Protein AF-A0A8J7AJT5-F1 (afdb_monomer_lite)

Organism: NCBI:txid1828758

Foldseek 3Di:
DKKFKEADDDPPDDFWWWFKKWKWDFDDDPDDDRDIDTQDIGTDTYRDMDDDDGDPPDPDMDIDTPTDPVGDDMDMDDDDDPDDPPPVVVVVVVVVVVVVVVVVVVVVVD

Structure (mmCIF, N/CA/C/O backbone):
data_AF-A0A8J7AJT5-F1
#
_entry.id   AF-A0A8J7AJT5-F1
#
loop_
_atom_site.group_PDB
_atom_site.id
_atom_site.type_symbol
_atom_site.label_atom_id
_atom_site.label_alt_id
_atom_site.label_comp_id
_atom_site.label_asym_id
_atom_site.label_entity_id
_atom_site.label_seq_id
_atom_site.pdbx_PDB_ins_code
_atom_site.Cartn_x
_atom_site.Cartn_y
_atom_site.Cartn_z
_atom_site.occupancy
_atom_site.B_iso_or_equiv
_atom_site.auth_seq_id
_atom_site.auth_comp_id
_atom_site.auth_asym_id
_atom_site.auth_atom_id
_atom_site.pdbx_PDB_model_num
ATOM 1 N N . MET A 1 1 ? -6.159 5.011 5.469 1.00 88.75 1 MET A N 1
ATOM 2 C CA . MET A 1 1 ? -6.255 4.487 4.080 1.00 88.75 1 MET A CA 1
ATOM 3 C C . MET A 1 1 ? -6.099 2.970 4.089 1.00 88.75 1 MET A C 1
ATOM 5 O O . MET A 1 1 ? -5.376 2.473 4.935 1.00 88.75 1 MET A O 1
ATOM 9 N N . ILE A 1 2 ? -6.726 2.215 3.184 1.00 90.81 2 ILE A N 1
ATOM 10 C CA . ILE A 1 2 ? -6.538 0.755 3.070 1.00 90.81 2 ILE A CA 1
ATOM 11 C C . ILE A 1 2 ? -5.921 0.419 1.712 1.00 90.81 2 ILE A C 1
ATOM 13 O O . ILE A 1 2 ? -6.459 0.795 0.676 1.00 90.81 2 ILE A O 1
ATOM 17 N N . ALA A 1 3 ? -4.824 -0.339 1.714 1.00 93.75 3 ALA A N 1
ATOM 18 C CA . ALA A 1 3 ? -4.242 -0.916 0.506 1.00 93.75 3 ALA A CA 1
ATOM 19 C C . ALA A 1 3 ? -4.635 -2.386 0.378 1.00 93.75 3 ALA A C 1
ATOM 21 O O . ALA A 1 3 ? -4.403 -3.174 1.297 1.00 93.75 3 ALA A O 1
ATOM 22 N N . LYS A 1 4 ? -5.194 -2.769 -0.769 1.00 94.50 4 LYS A N 1
ATOM 23 C CA . LYS A 1 4 ? -5.512 -4.156 -1.115 1.00 94.50 4 LYS A CA 1
ATOM 24 C C . LYS A 1 4 ? -4.694 -4.577 -2.324 1.00 94.50 4 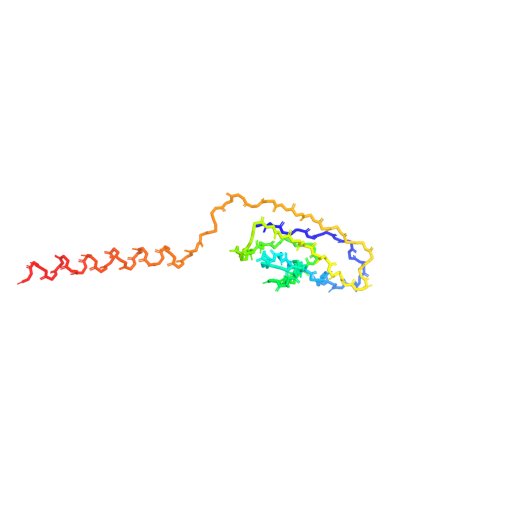LYS A C 1
ATOM 26 O O . LYS A 1 4 ? -4.714 -3.901 -3.349 1.00 94.50 4 LYS A O 1
ATOM 31 N N . THR A 1 5 ? -4.009 -5.705 -2.210 1.00 94.38 5 THR A N 1
ATOM 32 C CA . THR A 1 5 ? -3.296 -6.314 -3.334 1.00 94.38 5 THR A CA 1
ATOM 33 C C . THR A 1 5 ? -4.063 -7.521 -3.854 1.00 94.38 5 THR A C 1
ATOM 35 O O . THR A 1 5 ? -4.660 -8.276 -3.081 1.00 94.38 5 THR A O 1
ATOM 38 N N . VAL A 1 6 ? -4.017 -7.728 -5.166 1.00 94.06 6 VAL A N 1
ATOM 39 C CA . VAL A 1 6 ? -4.539 -8.925 -5.824 1.00 94.06 6 VAL A CA 1
ATOM 40 C C . VAL A 1 6 ? -3.538 -9.383 -6.878 1.00 94.06 6 VAL A C 1
ATOM 42 O O . VAL A 1 6 ? -3.030 -8.583 -7.662 1.00 94.06 6 VAL A O 1
ATOM 45 N N . SER A 1 7 ? -3.229 -10.677 -6.880 1.00 93.25 7 SER A N 1
ATOM 46 C CA . SER A 1 7 ? -2.383 -11.299 -7.896 1.00 93.25 7 SER A CA 1
ATOM 47 C C . SER A 1 7 ? -2.662 -12.796 -8.005 1.00 93.25 7 SER A C 1
ATOM 49 O O . SER A 1 7 ? -3.035 -13.457 -7.029 1.00 93.25 7 SER A O 1
ATOM 51 N N . THR A 1 8 ? -2.426 -13.345 -9.194 1.00 91.31 8 THR A N 1
ATOM 52 C CA . THR A 1 8 ? -2.506 -14.787 -9.439 1.00 91.31 8 THR A CA 1
ATOM 53 C C . THR A 1 8 ? -1.175 -15.438 -9.079 1.00 91.31 8 THR A C 1
ATOM 55 O O . THR A 1 8 ? -0.144 -15.128 -9.675 1.00 91.31 8 THR A O 1
ATOM 58 N N . ILE A 1 9 ? -1.192 -16.360 -8.114 1.00 89.25 9 ILE A N 1
ATOM 59 C CA . ILE A 1 9 ? -0.006 -17.130 -7.723 1.00 89.25 9 ILE A CA 1
ATOM 60 C C . ILE A 1 9 ? 0.034 -18.409 -8.574 1.00 89.25 9 ILE A C 1
ATOM 62 O O . ILE A 1 9 ? -0.922 -19.185 -8.518 1.00 89.25 9 ILE A O 1
ATOM 66 N N . PRO A 1 10 ? 1.109 -18.662 -9.348 1.00 89.69 10 PRO A N 1
ATOM 67 C CA . PRO A 1 10 ? 1.215 -19.872 -10.155 1.00 89.69 10 PRO A CA 1
ATOM 68 C C . PRO A 1 10 ? 1.166 -21.154 -9.305 1.00 89.69 10 PRO A C 1
ATOM 70 O O . PRO A 1 10 ? 1.668 -21.154 -8.173 1.00 89.69 10 PRO A O 1
ATOM 73 N N . PRO A 1 11 ? 0.644 -22.271 -9.850 1.00 91.19 11 PRO A N 1
ATOM 74 C CA . PRO A 1 11 ? 0.670 -23.563 -9.171 1.00 91.19 11 PRO A CA 1
ATOM 75 C C . PRO A 1 11 ? 2.082 -23.933 -8.695 1.00 91.19 11 PRO A C 1
ATOM 77 O O . PRO A 1 11 ? 3.071 -23.725 -9.396 1.00 91.19 11 PRO A O 1
ATOM 80 N N . GLY A 1 12 ? 2.190 -24.456 -7.472 1.00 91.62 12 GLY A N 1
ATOM 81 C CA . GLY A 1 12 ? 3.472 -24.847 -6.870 1.00 91.62 12 GLY A CA 1
ATOM 82 C C . GLY A 1 12 ? 4.310 -23.697 -6.292 1.00 91.62 12 GLY A C 1
ATOM 83 O O . GLY A 1 12 ? 5.353 -23.954 -5.689 1.00 91.62 12 GLY A O 1
ATOM 84 N N . LYS A 1 13 ? 3.876 -22.435 -6.408 1.00 88.75 13 LYS A N 1
ATOM 85 C CA . LYS A 1 13 ? 4.520 -21.290 -5.744 1.00 88.75 13 LYS A CA 1
ATOM 86 C C . LYS A 1 13 ? 3.794 -20.926 -4.447 1.00 88.75 13 LYS A C 1
ATOM 88 O O . LYS A 1 13 ? 2.588 -21.097 -4.313 1.00 88.75 13 LYS A O 1
ATOM 93 N N . ARG A 1 14 ? 4.545 -20.408 -3.470 1.00 89.56 14 ARG A N 1
ATOM 94 C CA . ARG A 1 14 ? 4.032 -19.964 -2.157 1.00 89.56 14 ARG A CA 1
ATOM 95 C C . ARG A 1 14 ? 4.472 -18.538 -1.843 1.00 89.56 14 ARG A C 1
ATOM 97 O O . ARG A 1 14 ? 5.036 -18.255 -0.788 1.00 89.56 14 ARG A O 1
ATOM 104 N N . TRP A 1 15 ? 4.263 -17.645 -2.800 1.00 91.19 15 TRP A N 1
ATOM 105 C CA . TRP A 1 15 ? 4.610 -16.240 -2.646 1.00 91.19 15 TRP A CA 1
ATOM 106 C C . TRP A 1 15 ? 3.658 -15.548 -1.676 1.00 91.19 15 TRP A C 1
ATOM 108 O O . TRP A 1 15 ? 2.458 -15.809 -1.672 1.00 91.19 15 TRP A O 1
ATOM 118 N N . LYS A 1 16 ? 4.207 -14.672 -0.835 1.00 92.12 16 LYS A N 1
ATOM 119 C CA . LYS A 1 16 ? 3.427 -13.926 0.160 1.00 92.12 16 LYS A CA 1
ATOM 120 C C . LYS A 1 16 ? 3.657 -12.431 0.073 1.00 92.12 16 LYS A C 1
ATOM 122 O O . LYS A 1 16 ? 2.712 -11.680 0.236 1.00 92.12 16 LYS A O 1
ATOM 127 N N . TRP A 1 17 ? 4.889 -11.996 -0.141 1.00 94.94 17 TRP A N 1
ATOM 128 C CA . TRP A 1 17 ? 5.245 -10.581 -0.178 1.00 94.94 17 TRP A CA 1
ATOM 129 C C . TRP A 1 17 ? 5.061 -10.015 -1.589 1.00 94.9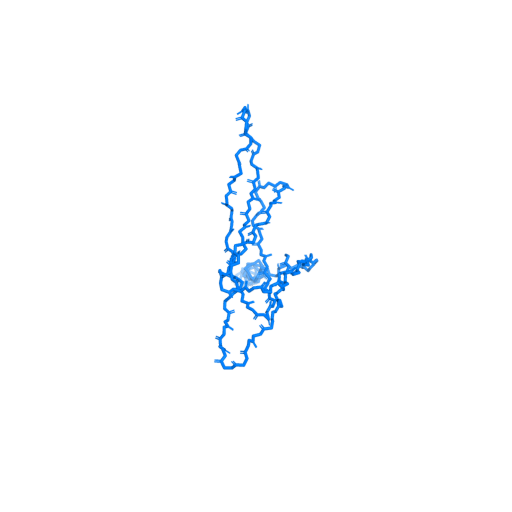4 17 TRP A C 1
ATOM 131 O O . TRP A 1 17 ? 5.418 -10.686 -2.548 1.00 94.94 17 TRP A O 1
ATOM 141 N N . ALA A 1 18 ? 4.484 -8.822 -1.712 1.00 94.69 18 ALA A N 1
ATOM 142 C CA . ALA A 1 18 ? 4.159 -8.194 -2.996 1.00 94.69 18 ALA A CA 1
ATOM 143 C C . ALA A 1 18 ? 5.089 -7.025 -3.355 1.00 94.69 18 ALA A C 1
ATOM 145 O O . ALA A 1 18 ? 5.129 -6.605 -4.507 1.00 94.69 18 ALA A O 1
ATOM 146 N N . GLY A 1 19 ? 5.810 -6.482 -2.374 1.00 95.62 19 GLY A N 1
ATOM 147 C CA . GLY A 1 19 ? 6.556 -5.240 -2.529 1.00 95.62 19 GLY A CA 1
ATOM 148 C C . GLY A 1 19 ? 6.397 -4.322 -1.326 1.00 95.62 19 GLY A C 1
ATOM 149 O O . GLY A 1 19 ? 5.842 -4.701 -0.287 1.00 95.62 19 GLY A O 1
ATOM 150 N N . ASN A 1 20 ? 6.849 -3.088 -1.496 1.00 96.88 20 ASN A N 1
ATOM 151 C CA . ASN A 1 20 ? 6.663 -2.011 -0.537 1.00 96.88 20 ASN A CA 1
ATOM 152 C C . ASN A 1 20 ? 5.871 -0.871 -1.176 1.00 96.88 20 ASN A C 1
ATOM 154 O O . ASN A 1 20 ? 6.110 -0.510 -2.326 1.00 96.88 20 ASN A O 1
ATOM 158 N N . LEU A 1 21 ? 4.961 -0.281 -0.410 1.00 96.31 21 LEU A N 1
ATOM 159 C CA . LEU A 1 21 ? 4.365 1.007 -0.727 1.00 96.31 21 LEU A CA 1
ATOM 160 C C . LEU A 1 21 ? 5.105 2.078 0.066 1.00 96.31 21 LEU A C 1
ATOM 162 O O . LEU A 1 21 ? 5.145 2.019 1.294 1.00 96.31 21 LEU A O 1
ATOM 166 N N . ARG A 1 22 ? 5.717 3.019 -0.639 1.00 95.38 22 ARG A N 1
ATOM 167 C CA . ARG A 1 22 ? 6.532 4.089 -0.065 1.00 95.38 22 ARG A CA 1
ATOM 168 C C . ARG A 1 22 ? 5.730 5.380 -0.124 1.00 95.38 22 ARG A C 1
ATOM 170 O O . ARG A 1 22 ? 5.134 5.668 -1.159 1.00 95.38 22 ARG A O 1
ATOM 177 N N . ALA A 1 23 ? 5.675 6.117 0.975 1.00 93.62 23 ALA A N 1
ATOM 178 C CA . ALA A 1 23 ? 4.956 7.379 1.059 1.00 93.62 23 ALA A CA 1
ATOM 179 C C . ALA A 1 23 ? 5.944 8.537 1.168 1.00 93.62 23 ALA A C 1
ATOM 181 O O . ALA A 1 23 ? 6.867 8.493 1.981 1.00 93.62 23 ALA A O 1
ATOM 182 N N . PHE A 1 24 ? 5.721 9.576 0.372 1.00 92.25 24 PHE A N 1
ATOM 183 C CA . PHE A 1 24 ? 6.527 10.788 0.336 1.00 92.25 24 PHE A CA 1
ATOM 184 C C . PHE A 1 24 ? 5.648 12.001 0.604 1.00 92.25 24 PHE A C 1
ATOM 186 O O . PHE A 1 24 ? 4.492 12.027 0.188 1.00 92.25 24 PHE A O 1
ATOM 193 N N . GLN A 1 25 ? 6.194 13.020 1.257 1.00 90.44 25 GLN A N 1
ATOM 194 C CA . GLN A 1 25 ? 5.538 14.318 1.412 1.00 90.44 25 GLN A CA 1
ATOM 195 C C . GLN A 1 25 ? 6.483 15.433 0.974 1.00 90.44 25 GLN A C 1
ATOM 197 O O . GLN A 1 25 ? 7.702 15.341 1.144 1.00 90.44 25 GLN A O 1
ATOM 202 N N . ALA A 1 26 ? 5.910 16.472 0.370 1.00 83.69 26 ALA A N 1
ATOM 203 C CA . ALA A 1 26 ? 6.635 17.683 0.023 1.00 83.69 26 ALA A CA 1
ATOM 204 C C . ALA A 1 26 ? 6.563 18.655 1.198 1.00 83.69 26 ALA A C 1
ATOM 206 O O . ALA A 1 26 ? 5.474 19.009 1.650 1.00 83.69 26 ALA A O 1
ATOM 207 N N . PHE A 1 27 ? 7.721 19.108 1.664 1.00 78.00 27 PHE A N 1
ATOM 208 C CA . PHE A 1 27 ? 7.789 20.120 2.707 1.00 78.00 27 PHE A CA 1
ATOM 209 C C . PHE A 1 27 ? 7.874 21.506 2.058 1.00 78.00 27 PHE A C 1
ATOM 211 O O . PHE A 1 27 ? 8.685 21.706 1.142 1.00 78.00 27 PHE A O 1
ATOM 218 N N . PRO A 1 28 ? 7.043 22.474 2.484 1.00 69.19 28 PRO A N 1
ATOM 219 C CA . PRO A 1 28 ? 7.199 23.852 2.053 1.00 69.19 28 PRO A CA 1
ATOM 220 C C . PRO A 1 28 ? 8.504 24.387 2.650 1.00 69.19 28 PRO A C 1
ATOM 222 O O . PRO A 1 28 ? 8.592 24.646 3.845 1.00 69.19 28 PRO A O 1
ATOM 225 N N . ASN A 1 29 ? 9.533 24.514 1.814 1.00 65.94 29 ASN A N 1
ATOM 226 C CA . ASN A 1 29 ? 10.797 25.129 2.196 1.00 65.94 29 ASN A CA 1
ATOM 227 C C . ASN A 1 29 ? 10.835 26.543 1.607 1.00 65.94 29 ASN A C 1
ATOM 229 O O . ASN A 1 29 ? 10.515 26.728 0.432 1.00 65.94 29 ASN A O 1
ATOM 233 N N . ALA A 1 30 ? 11.204 27.537 2.417 1.00 60.72 30 ALA A N 1
ATOM 234 C CA . ALA A 1 30 ? 11.108 28.973 2.116 1.00 60.72 30 ALA A CA 1
ATOM 235 C C . ALA A 1 30 ? 12.081 29.489 1.024 1.00 60.72 30 ALA A C 1
ATOM 237 O O . ALA A 1 30 ? 12.429 30.665 0.996 1.00 60.72 30 ALA A O 1
ATOM 238 N N . GLY A 1 31 ? 12.528 28.628 0.112 1.00 55.88 31 GLY A N 1
ATOM 239 C CA . GLY A 1 31 ? 13.410 28.985 -0.988 1.00 55.88 31 GLY A CA 1
ATOM 240 C C . GLY A 1 31 ? 13.869 27.754 -1.760 1.00 55.88 31 GLY A C 1
ATOM 241 O O . GLY A 1 31 ? 14.563 26.908 -1.216 1.00 55.88 31 GLY A O 1
ATOM 242 N N . ILE A 1 32 ? 13.493 27.706 -3.041 1.00 56.81 32 ILE A N 1
ATOM 243 C CA . ILE A 1 32 ? 14.120 26.933 -4.124 1.00 56.81 32 ILE A CA 1
ATOM 244 C C . ILE A 1 32 ? 14.131 25.403 -3.900 1.00 56.81 32 ILE A C 1
ATOM 246 O O . ILE A 1 32 ? 15.036 24.836 -3.300 1.00 56.81 32 ILE A O 1
ATOM 250 N N . ASN A 1 33 ? 13.140 24.742 -4.512 1.00 60.72 33 ASN A N 1
ATOM 251 C CA . ASN A 1 33 ? 12.920 23.290 -4.602 1.00 60.72 33 ASN A CA 1
ATOM 252 C C . ASN A 1 33 ? 12.340 22.643 -3.334 1.00 60.72 33 ASN A C 1
ATOM 254 O O . ASN A 1 33 ? 13.064 22.235 -2.429 1.00 60.72 33 ASN A O 1
ATOM 258 N N . SER A 1 34 ? 11.014 22.462 -3.311 1.00 64.75 34 SER A N 1
ATOM 259 C CA . SER A 1 34 ? 10.354 21.555 -2.367 1.00 64.75 34 SER A CA 1
ATOM 260 C C . SER A 1 34 ? 10.958 20.156 -2.499 1.00 64.75 34 SER A C 1
ATOM 262 O O . SER A 1 34 ? 10.700 19.446 -3.472 1.00 64.75 34 SER A O 1
ATOM 264 N N . GLN A 1 35 ? 11.787 19.763 -1.533 1.00 74.06 35 GLN A N 1
ATOM 265 C CA . GLN A 1 35 ? 12.309 18.405 -1.460 1.00 74.06 35 GLN A CA 1
ATOM 266 C C . GLN A 1 35 ? 11.202 17.480 -0.952 1.00 74.06 35 GLN A C 1
ATOM 268 O O . GLN A 1 35 ? 10.533 17.764 0.046 1.00 74.06 35 GLN A O 1
ATOM 273 N N . LYS A 1 36 ? 10.990 16.383 -1.680 1.00 83.69 36 LYS A N 1
ATOM 274 C CA . LYS A 1 36 ? 10.126 15.289 -1.243 1.00 83.69 36 LYS A CA 1
ATOM 275 C C . LYS A 1 36 ? 10.944 14.385 -0.332 1.00 83.69 36 LYS A C 1
ATOM 277 O O . LYS A 1 36 ? 11.971 13.867 -0.768 1.00 83.69 36 LYS A O 1
ATOM 282 N N . SER A 1 37 ? 10.472 14.167 0.887 1.00 88.12 37 SER A N 1
ATOM 283 C CA . SER A 1 37 ? 11.095 13.210 1.805 1.00 88.12 37 SER A CA 1
ATOM 284 C C . SER A 1 37 ? 10.194 12.003 1.980 1.00 88.12 37 SER A C 1
ATOM 286 O O . SER A 1 37 ? 8.968 12.126 2.010 1.00 88.12 37 SER A O 1
ATOM 288 N N . GLU A 1 38 ? 10.809 10.830 2.085 1.00 91.69 38 GLU A N 1
ATOM 289 C CA . GLU A 1 38 ? 10.105 9.610 2.460 1.00 91.69 38 GLU A CA 1
ATOM 290 C C . GLU A 1 38 ? 9.657 9.709 3.919 1.00 91.69 38 GLU A C 1
ATOM 292 O O . GLU A 1 38 ? 10.470 9.964 4.805 1.00 91.69 38 GLU A O 1
ATOM 297 N N . ILE A 1 39 ? 8.365 9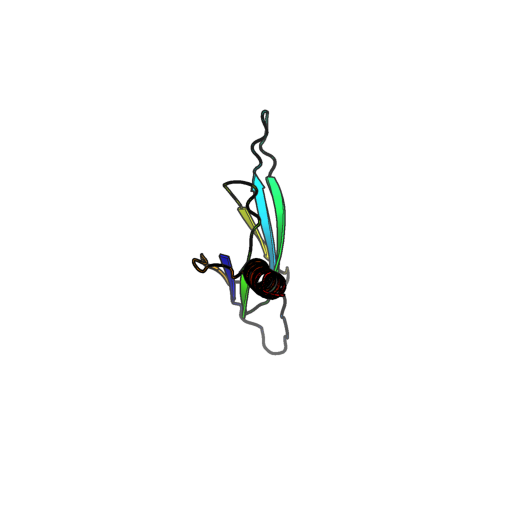.499 4.160 1.00 91.88 39 ILE A N 1
ATOM 298 C CA . ILE A 1 39 ? 7.753 9.591 5.490 1.00 91.88 39 ILE A CA 1
ATOM 299 C C . ILE A 1 39 ? 7.345 8.228 6.053 1.00 91.88 39 ILE A C 1
ATOM 301 O O . ILE A 1 39 ? 7.211 8.084 7.265 1.00 91.88 39 ILE A O 1
ATOM 305 N N . ALA A 1 40 ? 7.125 7.225 5.196 1.00 92.25 40 ALA A N 1
ATOM 306 C CA . ALA A 1 40 ? 6.750 5.883 5.625 1.00 92.25 40 ALA A CA 1
ATOM 307 C C . ALA A 1 40 ? 7.015 4.829 4.543 1.00 92.25 40 ALA A C 1
ATOM 309 O O . ALA A 1 40 ? 6.905 5.093 3.345 1.00 92.25 40 ALA A O 1
ATOM 310 N N . ILE A 1 41 ? 7.281 3.599 4.986 1.00 95.12 41 ILE A N 1
ATOM 311 C CA . ILE A 1 41 ? 7.391 2.416 4.129 1.00 95.12 41 ILE A CA 1
ATOM 312 C C . ILE A 1 41 ? 6.453 1.338 4.663 1.00 95.12 41 ILE A C 1
ATOM 314 O O . ILE A 1 41 ? 6.543 0.927 5.820 1.00 95.12 41 ILE A O 1
ATOM 318 N N . PHE A 1 42 ? 5.583 0.822 3.800 1.00 95.12 42 PHE A N 1
ATOM 319 C CA . PHE A 1 42 ? 4.632 -0.225 4.144 1.00 95.12 42 PHE A CA 1
ATOM 320 C C . PHE A 1 42 ? 4.884 -1.482 3.323 1.00 95.12 42 PHE A C 1
ATOM 322 O O . PHE A 1 42 ? 4.637 -1.511 2.119 1.00 95.12 42 PHE A O 1
ATOM 329 N N . SER A 1 43 ? 5.283 -2.571 3.979 1.00 96.12 43 SER A N 1
ATOM 330 C CA . SER A 1 43 ? 5.320 -3.876 3.313 1.00 96.12 43 SER A CA 1
ATOM 331 C C . SER A 1 43 ? 3.912 -4.320 2.933 1.00 96.12 43 SER A C 1
ATOM 333 O O . SER A 1 43 ? 3.011 -4.345 3.785 1.00 96.12 43 SER A O 1
ATOM 335 N N . LEU A 1 44 ? 3.751 -4.688 1.665 1.00 95.56 44 LEU A N 1
ATOM 336 C CA . LEU A 1 44 ? 2.532 -5.239 1.098 1.00 95.56 44 LEU A CA 1
ATOM 337 C C . LEU A 1 44 ? 2.672 -6.755 0.954 1.00 95.56 44 LEU A C 1
ATOM 339 O O . LEU A 1 44 ? 3.705 -7.275 0.533 1.00 95.56 44 LEU A O 1
ATOM 343 N N . PHE A 1 45 ? 1.602 -7.472 1.278 1.00 95.44 45 PHE A N 1
ATOM 344 C CA . PHE A 1 45 ? 1.496 -8.915 1.078 1.00 95.44 45 PHE A CA 1
ATOM 345 C C . PHE A 1 45 ? 0.428 -9.197 0.031 1.00 95.44 45 PHE A C 1
ATOM 347 O O . PHE A 1 45 ? -0.556 -8.468 -0.009 1.00 95.44 45 PHE A O 1
ATOM 354 N N . LEU A 1 46 ? 0.625 -10.224 -0.794 1.00 94.50 46 LEU A N 1
ATOM 355 C CA . LEU A 1 46 ? -0.275 -10.653 -1.863 1.00 94.50 46 LEU A CA 1
ATOM 356 C C . LEU A 1 46 ? -1.623 -11.112 -1.310 1.00 94.50 46 LEU A C 1
ATOM 358 O O . LEU A 1 46 ? -1.672 -11.828 -0.307 1.00 94.50 46 LEU A O 1
ATOM 362 N N . ASN A 1 47 ? -2.694 -10.760 -2.024 1.00 94.06 47 ASN A N 1
ATOM 363 C CA . ASN A 1 47 ? -4.068 -11.178 -1.739 1.00 94.06 47 ASN A CA 1
ATOM 364 C C . ASN A 1 47 ? -4.505 -10.817 -0.313 1.00 94.06 47 ASN A C 1
ATOM 366 O O . ASN A 1 47 ? -5.211 -11.575 0.353 1.00 94.06 47 ASN A O 1
ATOM 370 N N . ARG A 1 48 ? -4.044 -9.660 0.172 1.00 93.94 48 ARG A N 1
ATOM 371 C CA . ARG A 1 48 ? -4.360 -9.136 1.502 1.00 93.94 48 ARG A CA 1
ATOM 372 C C . ARG A 1 48 ? -4.680 -7.652 1.440 1.00 93.94 48 ARG A C 1
ATOM 374 O O . ARG A 1 48 ? -4.166 -6.918 0.596 1.00 93.94 48 ARG A O 1
ATOM 381 N N . SER A 1 49 ? -5.513 -7.225 2.379 1.00 93.19 49 SER A N 1
ATOM 382 C CA . SER A 1 49 ? -5.727 -5.823 2.712 1.00 93.19 49 SER A CA 1
ATOM 383 C C . SER A 1 49 ? -4.870 -5.431 3.911 1.00 93.19 49 SER A C 1
ATOM 385 O O . SER A 1 49 ? -4.687 -6.219 4.840 1.00 9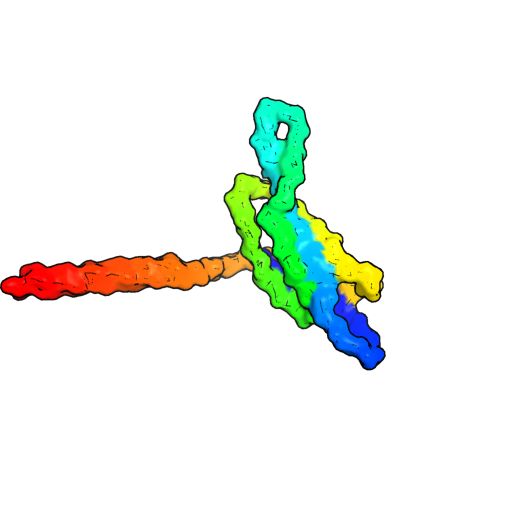3.19 49 SER A O 1
ATOM 387 N N . LYS A 1 50 ? -4.366 -4.201 3.904 1.00 91.75 50 LYS A N 1
ATOM 388 C CA . LYS A 1 50 ? -3.612 -3.611 5.007 1.00 91.75 50 LYS A CA 1
ATOM 389 C C . LYS A 1 50 ? -4.093 -2.186 5.242 1.00 91.75 50 LYS A C 1
ATOM 391 O O . LYS A 1 50 ? -4.164 -1.401 4.298 1.00 91.75 50 LYS A O 1
ATOM 396 N N . LEU A 1 51 ? -4.412 -1.866 6.494 1.00 91.31 51 LEU A N 1
ATOM 397 C CA . LEU A 1 51 ? -4.649 -0.491 6.917 1.00 91.31 51 LEU A CA 1
ATOM 398 C C . LEU A 1 51 ? -3.305 0.244 6.960 1.00 91.31 51 LEU A C 1
ATOM 400 O O . LEU A 1 51 ? -2.332 -0.240 7.538 1.00 91.31 51 LEU A O 1
ATOM 404 N N . LEU A 1 52 ? -3.264 1.393 6.304 1.00 90.94 52 LEU A N 1
ATOM 405 C CA . LEU A 1 52 ? -2.129 2.293 6.210 1.00 90.94 52 LEU A CA 1
ATOM 406 C C . LEU A 1 52 ? -2.488 3.575 6.952 1.00 90.94 52 LEU A C 1
ATOM 408 O O . LEU A 1 52 ? -3.440 4.277 6.583 1.00 90.94 52 LEU A O 1
ATOM 412 N N . VAL A 1 53 ? -1.716 3.845 7.997 1.00 89.06 53 VAL A N 1
ATOM 413 C CA . VAL A 1 53 ? -1.780 5.073 8.783 1.00 89.06 53 VAL A CA 1
ATOM 414 C C . VAL A 1 53 ? -0.588 5.913 8.354 1.00 89.06 53 VAL A C 1
ATOM 416 O O . VAL A 1 53 ? 0.559 5.500 8.525 1.00 89.06 53 VAL A O 1
ATOM 419 N N . LEU A 1 54 ? -0.873 7.035 7.700 1.00 86.00 54 LEU A N 1
ATOM 420 C CA . LEU A 1 54 ? 0.141 7.987 7.267 1.00 86.00 54 LEU A CA 1
ATOM 421 C C . LEU A 1 54 ? 0.279 9.059 8.348 1.00 86.00 54 LEU A C 1
ATOM 423 O O . LEU A 1 54 ? -0.747 9.558 8.810 1.00 86.00 54 LEU A O 1
ATOM 427 N N . PRO A 1 55 ? 1.503 9.430 8.741 1.00 80.69 55 PRO A N 1
ATOM 428 C CA . PRO A 1 55 ? 1.696 10.594 9.585 1.00 80.69 55 PRO A CA 1
ATOM 429 C C . PRO A 1 55 ? 1.366 11.876 8.805 1.00 80.69 55 PRO A C 1
ATOM 431 O O . PRO A 1 55 ? 1.702 12.023 7.625 1.00 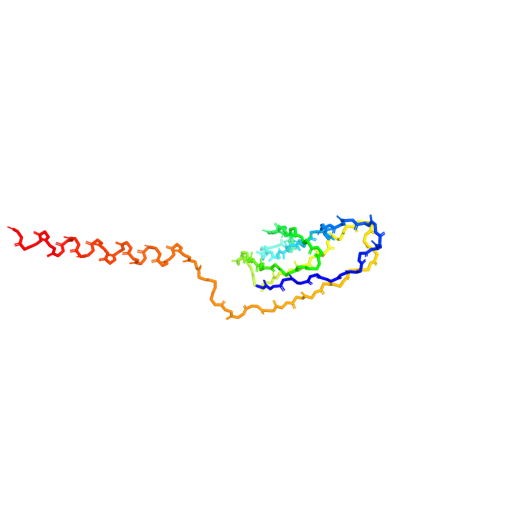80.69 55 PRO A O 1
ATOM 434 N N . GLU A 1 56 ? 0.687 12.806 9.467 1.00 75.25 56 GLU A N 1
ATOM 435 C CA . GLU A 1 56 ? 0.225 14.054 8.866 1.00 75.25 56 GLU A CA 1
ATOM 436 C C . GLU A 1 56 ? 1.244 15.171 9.135 1.00 75.25 56 GLU A C 1
ATOM 438 O O . GLU A 1 56 ? 1.132 15.912 10.107 1.00 75.25 56 GLU A O 1
ATOM 443 N N . PHE A 1 57 ? 2.290 15.262 8.303 1.00 75.56 57 PHE A N 1
ATOM 444 C CA . PHE A 1 57 ? 3.272 16.355 8.389 1.00 75.56 57 PHE A CA 1
ATOM 445 C C . PHE A 1 57 ? 3.029 17.472 7.361 1.00 75.56 57 PHE A C 1
ATOM 447 O O . PHE A 1 57 ? 3.467 18.601 7.571 1.00 75.56 57 PHE A O 1
ATOM 454 N N . ALA A 1 58 ? 2.348 17.172 6.250 1.00 74.81 58 ALA A N 1
ATOM 455 C CA . ALA A 1 58 ? 2.023 18.117 5.182 1.00 74.81 58 ALA A CA 1
ATOM 456 C C . ALA A 1 58 ? 0.704 17.744 4.481 1.00 74.81 58 ALA A C 1
ATOM 458 O O . ALA A 1 58 ? 0.264 16.597 4.529 1.00 74.81 58 ALA A O 1
ATOM 459 N N . SER A 1 59 ? 0.100 18.707 3.778 1.00 73.38 59 SER A N 1
ATOM 460 C CA . SER A 1 59 ? -1.224 18.580 3.141 1.00 73.38 59 SER A CA 1
ATOM 461 C C . SER A 1 59 ? -1.266 17.687 1.896 1.00 73.38 59 SER A C 1
ATOM 463 O O . SER A 1 59 ? -2.347 17.349 1.419 1.00 73.38 59 SER A O 1
ATOM 465 N N . GLY A 1 60 ? -0.110 17.301 1.353 1.00 81.50 60 GLY A N 1
ATOM 466 C CA . GLY A 1 60 ? -0.011 16.476 0.154 1.00 81.50 60 GLY A CA 1
ATOM 467 C C . GLY A 1 60 ? 0.978 15.338 0.341 1.00 81.50 60 GLY A C 1
ATOM 468 O O . GLY A 1 60 ? 2.094 15.554 0.814 1.00 81.50 60 GLY A O 1
ATOM 469 N N . TYR A 1 61 ? 0.577 14.139 -0.075 1.00 88.12 61 TYR A N 1
ATOM 470 C CA . TYR A 1 61 ? 1.435 12.964 -0.099 1.00 88.12 61 TYR A CA 1
ATOM 471 C C . TYR A 1 61 ? 1.432 12.305 -1.479 1.00 88.12 61 TYR A C 1
ATOM 473 O O . TYR A 1 61 ? 0.479 12.405 -2.247 1.00 88.12 61 TYR A O 1
ATOM 481 N N . GLU A 1 62 ? 2.514 11.601 -1.773 1.00 90.81 62 GLU A N 1
ATOM 482 C CA . GLU A 1 62 ? 2.681 10.769 -2.955 1.00 90.81 62 GLU A CA 1
ATOM 483 C C . GLU A 1 62 ? 2.954 9.334 -2.514 1.00 90.81 62 GLU A C 1
ATOM 485 O O . GLU A 1 62 ? 3.710 9.095 -1.570 1.00 90.81 62 GLU A O 1
ATOM 490 N N . LEU A 1 63 ? 2.335 8.371 -3.195 1.00 93.00 63 LEU A N 1
ATOM 491 C CA . LEU A 1 63 ? 2.547 6.950 -2.950 1.00 93.00 63 LEU A CA 1
ATOM 492 C C . LEU A 1 63 ? 3.257 6.331 -4.145 1.00 93.00 63 LEU A C 1
ATOM 494 O O . LEU A 1 63 ? 2.762 6.394 -5.268 1.00 93.00 63 LEU A O 1
ATOM 498 N N . ILE A 1 64 ? 4.385 5.679 -3.889 1.00 95.12 64 ILE A N 1
ATOM 499 C CA . ILE A 1 64 ? 5.171 4.985 -4.904 1.00 95.12 64 ILE A CA 1
ATOM 500 C C . ILE A 1 64 ? 5.177 3.496 -4.574 1.00 95.12 64 ILE A C 1
ATOM 502 O O . ILE A 1 64 ? 5.621 3.074 -3.502 1.00 95.12 64 ILE A O 1
ATOM 506 N N . LEU A 1 65 ? 4.678 2.686 -5.506 1.00 95.00 65 LEU A N 1
ATOM 507 C CA . LEU A 1 65 ? 4.741 1.234 -5.411 1.00 95.00 65 LEU A CA 1
ATOM 508 C C . LEU A 1 65 ? 6.113 0.749 -5.888 1.00 95.00 65 LEU A C 1
ATOM 510 O O . LEU A 1 65 ? 6.488 0.933 -7.040 1.00 95.00 65 LEU A O 1
ATOM 514 N N . SER A 1 66 ? 6.852 0.097 -4.997 1.00 94.56 66 SER A N 1
ATOM 515 C CA . SER A 1 66 ? 8.051 -0.674 -5.324 1.00 94.56 66 SER A CA 1
ATOM 516 C C . SER A 1 66 ? 7.701 -2.156 -5.246 1.00 94.56 66 SER A C 1
ATOM 518 O O . SER A 1 66 ? 7.814 -2.781 -4.187 1.00 94.56 66 SER A O 1
ATOM 520 N N . GLU A 1 67 ? 7.189 -2.698 -6.347 1.00 93.31 67 GLU A N 1
ATOM 521 C CA . GLU A 1 67 ? 6.763 -4.095 -6.422 1.00 93.31 67 GLU A CA 1
ATOM 522 C C . GLU A 1 67 ? 7.940 -5.079 -6.405 1.00 93.31 67 GLU A C 1
ATOM 524 O O . GLU A 1 67 ? 9.093 -4.742 -6.686 1.00 93.31 67 GLU A O 1
ATOM 529 N N . ALA A 1 68 ? 7.651 -6.325 -6.040 1.00 92.62 68 ALA A N 1
ATOM 530 C CA . ALA A 1 68 ? 8.638 -7.387 -6.107 1.00 92.62 68 ALA A CA 1
ATOM 531 C C . ALA A 1 68 ? 9.001 -7.684 -7.574 1.00 92.62 68 ALA A C 1
ATOM 533 O O . ALA A 1 68 ? 8.122 -7.990 -8.369 1.00 92.62 68 ALA A O 1
ATOM 534 N N . TYR A 1 69 ? 10.292 -7.681 -7.923 1.00 91.31 69 TYR A N 1
ATOM 535 C CA . TYR A 1 69 ? 10.765 -7.811 -9.317 1.00 91.31 69 TYR A CA 1
ATOM 536 C C . TYR A 1 69 ? 10.268 -9.064 -10.067 1.00 91.31 69 TYR A C 1
ATOM 538 O O . TYR A 1 69 ? 10.268 -9.112 -11.294 1.00 91.31 69 TYR A O 1
ATOM 546 N N . TRP A 1 70 ? 9.903 -10.119 -9.338 1.00 87.62 70 TRP A N 1
ATOM 547 C CA . TRP A 1 70 ? 9.422 -11.386 -9.893 1.00 87.62 70 TRP A CA 1
ATOM 548 C C . TRP A 1 70 ? 7.902 -11.405 -10.118 1.00 87.62 70 TRP A C 1
ATOM 550 O O . TRP A 1 70 ? 7.377 -12.352 -10.709 1.00 87.62 70 TRP A O 1
ATOM 560 N N . LEU A 1 71 ? 7.185 -10.391 -9.636 1.00 89.12 71 LEU A N 1
ATOM 561 C CA . LEU A 1 71 ? 5.737 -10.285 -9.696 1.00 89.12 71 LEU A CA 1
ATOM 562 C C . LEU A 1 71 ? 5.338 -9.558 -10.983 1.00 89.12 71 LEU A C 1
ATOM 564 O O . LEU A 1 71 ? 5.564 -8.367 -11.122 1.00 89.12 71 LEU A O 1
ATOM 568 N N . ARG A 1 72 ? 4.762 -10.284 -11.947 1.00 85.25 72 ARG A N 1
ATOM 569 C CA . ARG A 1 72 ? 4.432 -9.709 -13.267 1.00 85.25 72 ARG A CA 1
ATOM 570 C C . ARG A 1 72 ? 3.071 -9.027 -13.341 1.00 85.25 72 ARG A C 1
ATOM 572 O O . ARG A 1 72 ? 2.882 -8.148 -14.166 1.00 85.25 72 ARG A O 1
ATOM 579 N N . ASN A 1 73 ? 2.124 -9.481 -12.522 1.00 89.44 73 ASN A N 1
ATOM 580 C CA . ASN A 1 73 ? 0.738 -9.028 -12.549 1.00 89.44 73 ASN A CA 1
ATOM 581 C C . ASN A 1 73 ? 0.305 -8.707 -11.120 1.00 89.44 73 ASN A C 1
ATOM 583 O O . ASN A 1 73 ? -0.116 -9.606 -10.386 1.00 89.44 73 ASN A O 1
ATOM 587 N N . LEU A 1 74 ? 0.432 -7.447 -10.714 1.00 92.88 74 LEU A N 1
ATOM 588 C CA . LEU A 1 74 ? -0.042 -6.957 -9.426 1.00 92.88 74 LEU A CA 1
ATOM 589 C C . LEU A 1 74 ? -1.125 -5.909 -9.648 1.00 92.88 74 LEU A C 1
ATOM 591 O O . LEU A 1 74 ? -0.895 -4.881 -10.273 1.00 92.88 74 LEU A O 1
ATOM 595 N N . GLN A 1 75 ? -2.296 -6.152 -9.076 1.00 95.06 75 GLN A N 1
ATOM 596 C CA . GLN A 1 75 ? -3.311 -5.126 -8.927 1.00 95.06 75 GLN A CA 1
ATOM 597 C C . GLN A 1 75 ? -3.229 -4.564 -7.509 1.00 95.06 75 GLN A C 1
ATOM 599 O O . GLN A 1 75 ? -3.408 -5.293 -6.530 1.00 95.06 75 GLN A O 1
ATOM 604 N N . LEU A 1 76 ? -2.966 -3.263 -7.404 1.00 94.69 76 LEU A N 1
ATOM 605 C CA . LEU A 1 76 ? -3.067 -2.504 -6.163 1.00 94.69 76 LEU A CA 1
ATOM 606 C C . LEU A 1 76 ? -4.325 -1.639 -6.222 1.00 94.69 76 LEU A C 1
ATOM 608 O O . LEU A 1 76 ? -4.523 -0.881 -7.167 1.00 94.69 76 LEU A O 1
ATOM 612 N N . THR A 1 77 ? -5.170 -1.740 -5.205 1.00 95.50 77 THR A N 1
ATOM 613 C CA . THR A 1 77 ? -6.328 -0.860 -5.036 1.00 95.50 77 THR A CA 1
ATOM 614 C C . THR A 1 77 ? -6.220 -0.146 -3.703 1.00 95.50 77 THR A C 1
ATOM 616 O O . THR A 1 77 ? -5.986 -0.774 -2.667 1.00 95.50 77 THR A O 1
ATOM 619 N N . ILE A 1 78 ? -6.367 1.173 -3.750 1.00 93.75 78 ILE A N 1
ATOM 620 C CA . ILE A 1 78 ? -6.303 2.053 -2.592 1.00 93.75 78 ILE A CA 1
ATOM 621 C C . ILE A 1 78 ? -7.714 2.536 -2.282 1.00 93.75 78 ILE A C 1
ATOM 623 O O . ILE A 1 78 ? -8.400 3.055 -3.158 1.00 93.75 78 ILE A O 1
ATOM 627 N N . TYR A 1 79 ? -8.128 2.357 -1.034 1.00 92.25 79 TYR A N 1
ATOM 628 C CA . TYR A 1 79 ? -9.398 2.842 -0.519 1.00 92.25 79 TYR A CA 1
ATOM 629 C C . TYR A 1 79 ? -9.150 3.911 0.534 1.00 92.25 79 TYR A C 1
ATOM 631 O O . TYR A 1 79 ? -8.284 3.764 1.409 1.00 92.25 79 TYR A O 1
ATOM 639 N N . GLU A 1 80 ? -9.950 4.966 0.487 1.00 88.00 80 GLU A N 1
ATOM 640 C CA . GLU A 1 80 ? -10.067 5.878 1.610 1.00 88.00 80 GLU A CA 1
ATOM 641 C C . GLU A 1 80 ? -10.702 5.139 2.792 1.00 88.00 80 GLU A C 1
ATOM 643 O O . GLU A 1 80 ? -11.618 4.332 2.634 1.00 88.00 80 GLU A O 1
ATOM 648 N N . PHE A 1 81 ? -10.158 5.367 3.983 1.00 85.62 81 PHE A N 1
ATOM 649 C CA . PHE A 1 81 ? -10.719 4.826 5.212 1.00 85.62 81 PHE A CA 1
ATOM 650 C C . PHE A 1 81 ? -11.335 5.988 5.977 1.00 85.62 81 PHE A C 1
ATOM 652 O O . PHE A 1 81 ? -10.604 6.893 6.361 1.00 85.62 81 PHE A O 1
ATOM 659 N N . THR A 1 82 ? -12.650 5.947 6.177 1.00 81.06 82 THR A N 1
ATOM 660 C CA . THR A 1 82 ? -13.433 7.012 6.827 1.00 81.06 82 THR A CA 1
ATOM 661 C C . THR A 1 82 ? -13.777 6.704 8.288 1.00 81.06 82 THR A C 1
ATOM 663 O O . THR A 1 82 ? -14.489 7.471 8.931 1.00 81.06 82 THR A O 1
ATOM 666 N N . GLY A 1 83 ? -13.305 5.575 8.825 1.00 75.75 83 GLY A N 1
ATOM 667 C CA . GLY A 1 83 ? -13.505 5.217 10.229 1.00 75.75 83 GLY A CA 1
ATOM 668 C C . GLY A 1 83 ? -12.559 5.977 11.159 1.00 75.75 83 GLY A C 1
ATOM 669 O O . GLY A 1 83 ? -11.468 6.374 10.754 1.00 75.75 83 GLY A O 1
ATOM 670 N N . GLN A 1 84 ? -12.956 6.132 12.422 1.00 66.81 84 GLN A N 1
ATOM 671 C CA . GLN A 1 84 ? -12.046 6.592 13.471 1.00 66.81 84 GLN A CA 1
ATOM 672 C C . GLN A 1 84 ? -11.021 5.478 13.736 1.00 66.81 84 GLN A C 1
ATOM 674 O O . GLN A 1 84 ? -11.429 4.356 14.055 1.00 66.81 84 GLN A O 1
ATOM 679 N N . PRO A 1 85 ? -9.708 5.723 13.583 1.00 62.16 85 PRO A N 1
ATOM 680 C CA . PRO A 1 85 ? -8.719 4.833 14.163 1.00 62.16 85 PRO A CA 1
ATOM 681 C C . PRO A 1 85 ? -8.902 4.932 15.678 1.00 62.16 85 PRO A C 1
ATOM 683 O O . PRO A 1 85 ? -8.616 5.972 16.262 1.00 62.16 85 PRO A O 1
ATOM 686 N N . SER A 1 86 ? -9.457 3.898 16.312 1.00 60.28 86 SER A N 1
ATOM 687 C CA . SER A 1 86 ? -9.532 3.852 17.770 1.00 60.28 86 SER A CA 1
ATOM 688 C C . SER A 1 86 ? -8.105 3.725 18.296 1.00 60.28 86 SER A C 1
ATOM 690 O O . SER A 1 86 ? -7.533 2.632 18.353 1.00 60.28 86 SER A O 1
ATOM 692 N N . ASP A 1 87 ? -7.490 4.856 18.626 1.00 57.84 87 ASP A N 1
ATOM 693 C CA . ASP A 1 87 ? -6.282 4.869 19.431 1.00 57.84 87 ASP A CA 1
ATOM 694 C C . ASP A 1 87 ? -6.684 4.372 20.818 1.00 57.84 87 ASP A C 1
ATOM 696 O O . ASP A 1 87 ? -7.123 5.139 21.674 1.00 57.84 87 ASP A O 1
ATOM 700 N N . ASN A 1 88 ? -6.526 3.064 21.043 1.00 58.09 88 ASN A N 1
ATOM 701 C CA . ASN A 1 88 ? -6.744 2.423 22.343 1.00 58.09 88 ASN A CA 1
ATOM 702 C C . ASN A 1 88 ? -6.013 3.161 23.481 1.00 58.09 88 ASN A C 1
ATOM 704 O O . ASN A 1 88 ? -6.389 3.028 24.638 1.00 58.09 88 ASN A O 1
ATOM 708 N N . LEU A 1 89 ? -4.967 3.936 23.171 1.00 56.84 89 LEU A N 1
ATOM 709 C CA . LEU A 1 89 ? -4.245 4.762 24.134 1.00 56.84 89 LEU A CA 1
ATOM 710 C C . LEU A 1 89 ? -5.088 5.935 24.653 1.00 56.84 89 LEU A C 1
ATOM 712 O O . LEU A 1 89 ? -5.048 6.231 25.840 1.00 56.84 89 LEU A O 1
ATOM 716 N N . THR A 1 90 ? -5.871 6.582 23.792 1.00 60.81 90 THR A N 1
ATOM 717 C CA . THR A 1 90 ? -6.733 7.711 24.167 1.00 60.81 90 THR A CA 1
ATOM 718 C C . THR A 1 90 ? -7.921 7.228 24.995 1.00 60.81 90 THR A C 1
ATOM 720 O O . THR A 1 90 ? -8.277 7.856 25.990 1.00 60.81 90 THR A O 1
ATOM 723 N N . GLU A 1 91 ? -8.476 6.065 24.644 1.00 63.28 91 GLU A N 1
ATOM 724 C CA . GLU A 1 91 ? -9.503 5.385 25.443 1.00 63.28 91 GLU A CA 1
ATOM 725 C C . GLU A 1 91 ? -8.958 4.928 26.805 1.00 63.28 91 GLU A C 1
ATOM 727 O O . GLU A 1 91 ? -9.615 5.128 27.825 1.00 63.28 91 GLU A O 1
ATOM 732 N N . LEU A 1 92 ? -7.727 4.401 26.853 1.00 67.06 92 LEU A N 1
ATOM 733 C CA . LEU A 1 92 ? -7.065 4.007 28.101 1.00 67.06 92 LEU A CA 1
ATOM 734 C C . LEU A 1 92 ? -6.744 5.216 28.996 1.00 67.06 92 LEU A C 1
ATOM 736 O O . LEU A 1 92 ? -6.904 5.154 30.212 1.00 67.06 92 LEU A O 1
ATOM 740 N N . VAL A 1 93 ? -6.305 6.337 28.418 1.00 70.25 93 VAL A N 1
ATOM 741 C CA . VAL A 1 93 ? -6.061 7.580 29.170 1.00 70.25 93 VAL A CA 1
ATOM 742 C C . VAL A 1 93 ? -7.371 8.142 29.725 1.00 70.25 93 VAL A C 1
ATOM 744 O O . VAL A 1 93 ? -7.400 8.588 30.873 1.00 70.25 93 VAL A O 1
ATOM 747 N N . ALA A 1 94 ? -8.460 8.082 28.955 1.00 68.94 94 ALA A N 1
ATOM 748 C CA . ALA A 1 94 ? -9.781 8.478 29.433 1.00 68.94 94 ALA A CA 1
ATOM 749 C C . ALA A 1 94 ? -10.255 7.587 30.594 1.00 68.94 94 ALA A C 1
ATOM 751 O O . ALA A 1 94 ? -10.693 8.114 31.615 1.00 68.94 94 ALA A O 1
ATOM 752 N N . SER A 1 95 ? -10.082 6.263 30.498 1.00 71.75 95 SER A N 1
ATOM 753 C CA . SER A 1 95 ? -10.485 5.346 31.572 1.00 71.75 95 SER A CA 1
ATOM 754 C C . SER A 1 95 ? -9.657 5.526 32.847 1.00 71.75 95 SER A C 1
ATOM 756 O O . SER A 1 95 ? -10.205 5.502 33.944 1.00 71.75 95 SER A O 1
ATOM 758 N N . VAL A 1 96 ? -8.344 5.762 32.724 1.00 72.00 96 VAL A N 1
ATOM 759 C CA . VAL A 1 96 ? -7.473 6.025 33.884 1.00 72.00 96 VAL A CA 1
ATOM 760 C C . VAL A 1 96 ? -7.854 7.336 34.571 1.00 72.00 96 VAL A C 1
ATOM 762 O O . VAL A 1 96 ? -7.848 7.407 35.798 1.00 72.00 96 VAL A O 1
ATOM 765 N N . LYS A 1 97 ? -8.215 8.372 33.806 1.00 74.56 97 LYS A N 1
ATOM 766 C CA . LYS A 1 97 ? -8.656 9.654 34.366 1.00 74.56 97 LYS A CA 1
ATOM 767 C C . LYS A 1 97 ? -9.937 9.505 35.195 1.00 74.56 97 LYS A C 1
ATOM 769 O O . LYS A 1 97 ? -10.004 10.047 36.296 1.00 74.56 97 LYS A O 1
ATOM 774 N N . ASP A 1 98 ? -10.911 8.748 34.699 1.00 77.31 98 ASP A N 1
ATOM 775 C CA . ASP A 1 98 ? -12.152 8.471 35.432 1.00 77.31 98 ASP A CA 1
ATOM 776 C C . ASP A 1 98 ? -11.900 7.641 36.701 1.00 77.31 98 ASP A C 1
ATOM 778 O O . ASP A 1 98 ? -12.486 7.911 37.753 1.00 77.31 98 ASP A O 1
ATOM 782 N N . ASP A 1 99 ? -10.983 6.671 36.642 1.00 74.00 99 ASP A N 1
ATOM 783 C CA . ASP A 1 99 ? -10.603 5.876 37.811 1.00 74.00 99 ASP A CA 1
ATOM 784 C C . ASP A 1 99 ? -9.903 6.714 38.893 1.00 74.00 99 ASP A C 1
ATOM 786 O O . ASP A 1 99 ? -10.184 6.523 40.079 1.00 74.00 99 ASP A O 1
ATOM 790 N N . VAL A 1 100 ? -9.045 7.666 38.510 1.00 76.31 100 VAL A N 1
ATOM 791 C CA . VAL A 1 100 ? -8.381 8.589 39.449 1.00 76.31 100 VAL A CA 1
ATOM 792 C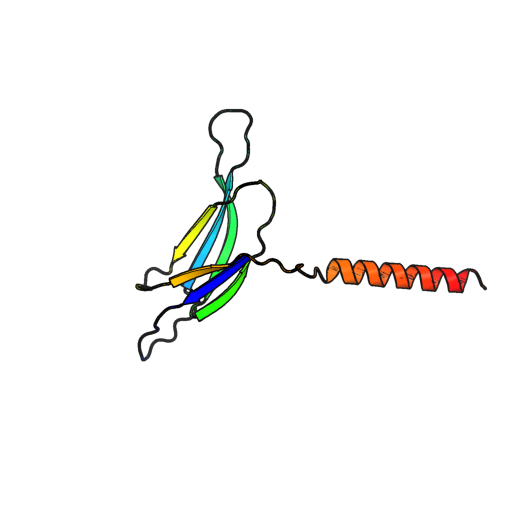 C . VAL A 1 100 ? -9.403 9.483 40.148 1.00 76.31 100 VAL A C 1
ATOM 794 O O . VAL A 1 100 ? -9.412 9.533 41.377 1.00 76.31 100 VAL A O 1
ATOM 797 N N . LEU A 1 101 ? -10.328 10.091 39.399 1.00 76.12 101 LEU A N 1
ATOM 798 C CA . LEU A 1 101 ? -11.399 10.919 39.970 1.00 76.12 101 LEU A CA 1
ATOM 799 C C . LEU A 1 101 ? -12.272 10.124 40.953 1.00 76.12 101 LEU A C 1
ATOM 801 O O . LEU A 1 101 ? -12.672 10.624 42.007 1.00 76.12 101 LEU A O 1
ATOM 805 N N . ARG A 1 102 ? -12.538 8.848 40.647 1.00 74.25 102 ARG A N 1
ATOM 806 C CA . ARG A 1 102 ? -13.279 7.960 41.548 1.00 74.25 102 ARG A CA 1
ATOM 807 C C . ARG A 1 102 ? -12.502 7.651 42.829 1.00 74.25 102 ARG A C 1
ATOM 809 O O . ARG A 1 102 ? -13.120 7.536 43.886 1.00 74.25 102 ARG A O 1
ATOM 816 N N . VAL A 1 103 ? -11.181 7.487 42.760 1.00 72.38 103 VAL A N 1
ATOM 817 C CA . VAL A 1 103 ? -10.338 7.258 43.946 1.00 72.38 103 VAL A CA 1
ATOM 818 C C . VAL A 1 103 ? -10.266 8.514 44.813 1.00 72.38 103 VAL A C 1
ATOM 820 O O . VAL A 1 103 ? -10.483 8.407 46.017 1.00 72.38 103 VAL A O 1
ATOM 823 N N . GLU A 1 104 ? -10.057 9.687 44.216 1.00 71.12 104 GLU A N 1
ATOM 824 C CA . GLU A 1 104 ? -10.039 10.974 44.929 1.00 71.12 104 GLU A CA 1
ATOM 825 C C . GLU A 1 104 ? -11.356 11.209 45.688 1.00 71.12 104 GLU A C 1
ATOM 827 O O . GLU A 1 104 ? -11.341 11.450 46.893 1.00 71.12 104 GLU A O 1
ATOM 832 N N . SER A 1 105 ? -12.503 10.964 45.043 1.00 73.25 105 SER A N 1
ATOM 833 C CA . SER A 1 105 ? -13.823 11.101 45.683 1.00 73.25 105 SER A CA 1
ATOM 834 C C . SER A 1 105 ? -14.068 10.162 46.872 1.00 73.25 105 SER A C 1
ATOM 836 O O . SER A 1 105 ? -14.934 10.433 47.697 1.00 73.25 105 SER A O 1
ATOM 838 N N . LYS A 1 106 ? -13.341 9.041 46.972 1.00 70.38 106 LYS A N 1
ATOM 839 C CA . LYS A 1 106 ? -13.435 8.121 48.118 1.00 70.38 106 LYS A CA 1
ATOM 840 C C . LYS A 1 106 ? -12.532 8.536 49.273 1.00 70.38 106 LYS A C 1
ATOM 842 O O . LYS A 1 106 ? -12.817 8.162 50.406 1.00 70.38 106 LYS A O 1
ATOM 847 N N . ILE A 1 107 ? -11.449 9.253 48.979 1.00 68.19 107 ILE A N 1
ATOM 848 C CA . ILE A 1 107 ? -10.513 9.760 49.984 1.00 68.19 107 ILE A CA 1
ATOM 849 C C . ILE A 1 107 ? -11.116 10.979 50.689 1.00 68.19 107 ILE A C 1
ATOM 851 O O . ILE A 1 107 ? -11.006 11.063 51.902 1.00 68.19 107 ILE A O 1
ATOM 855 N N . ASP A 1 108 ? -11.841 11.843 49.972 1.00 62.88 108 ASP A N 1
ATOM 856 C CA . ASP A 1 108 ? -12.499 13.033 50.545 1.00 62.88 108 ASP A CA 1
ATOM 857 C C . ASP A 1 108 ? -13.657 12.723 51.519 1.00 62.88 108 ASP A C 1
ATOM 859 O O . ASP A 1 108 ? -14.185 13.621 52.174 1.00 62.88 108 ASP A O 1
ATOM 863 N N . VAL A 1 109 ? -14.085 11.460 51.609 1.00 67.44 109 VAL A N 1
ATOM 864 C CA . VAL A 1 109 ? -15.181 11.003 52.487 1.00 67.44 109 VAL A CA 1
ATOM 865 C C . VAL A 1 109 ? -14.645 10.319 53.761 1.00 67.44 109 VAL A C 1
ATOM 867 O O . VAL A 1 109 ? -15.435 9.890 54.605 1.00 67.44 109 VAL A O 1
ATOM 870 N N . LEU A 1 110 ? -13.319 10.220 53.917 1.00 53.00 110 LEU A N 1
ATOM 871 C CA . LEU A 1 110 ? -12.625 9.714 55.112 1.00 53.00 110 LEU A CA 1
ATOM 872 C C . LEU A 1 110 ? -12.083 10.863 55.969 1.00 53.00 110 LEU A C 1
ATOM 874 O O . LEU A 1 110 ? -12.125 10.703 57.210 1.00 53.00 110 LEU A O 1
#

pLDDT: mean 82.75, std 12.49, range [53.0, 96.88]

Sequence (110 aa):
MIAKTVSTIPPGKRWKWAGNLRAFQAFPNAGINSQKSEIAIFSLFLNRSKLLVLPEFASGYELILSEAYWLRNLQLTIYEFTGQPSDNLTELVASVKDDVLRVESKIDVL

Secondary structure (DSSP, 8-state):
-EEEEE-PPPTT----EEEEEEEEEE---SSS---EEEEEEEEEETT-EEE-----SSS-EEEEEEE-TT----EEEEE---S----HHHHHHHHHHHHHHHHHHHHTT-

Radius of gyration: 21.89 Å; chains: 1; bounding box: 29×54×68 Å